Protein AF-A0A498T1Z6-F1 (afdb_monomer_lite)

Organism: Acanthocheilonema viteae (NCBI:txid6277)

Structure (mmCIF, N/CA/C/O backbone):
data_AF-A0A498T1Z6-F1
#
_entry.id   AF-A0A498T1Z6-F1
#
loop_
_atom_site.group_PDB
_atom_site.id
_atom_site.type_symbol
_atom_site.label_atom_id
_atom_site.label_alt_id
_atom_site.label_comp_id
_atom_site.label_asym_id
_atom_site.label_entity_id
_atom_site.label_seq_id
_atom_site.pdbx_PDB_ins_code
_atom_site.Cartn_x
_atom_site.Cartn_y
_atom_site.Cartn_z
_atom_site.occupancy
_atom_site.B_iso_or_equiv
_atom_site.auth_seq_id
_atom_site.auth_comp_id
_atom_site.auth_asym_id
_atom_site.auth_atom_id
_atom_site.pdbx_PDB_model_num
ATOM 1 N N . ALA A 1 1 ? -1.050 4.662 -29.298 1.00 38.91 1 ALA A N 1
ATOM 2 C CA . ALA A 1 1 ? -0.329 4.374 -28.046 1.00 38.91 1 ALA A CA 1
ATOM 3 C C . ALA A 1 1 ? -1.275 4.683 -26.899 1.00 38.91 1 ALA A C 1
ATOM 5 O O . ALA A 1 1 ? -1.554 5.849 -26.652 1.00 38.91 1 ALA A O 1
ATOM 6 N N . VAL A 1 2 ? -1.874 3.656 -26.298 1.00 30.58 2 VAL A N 1
ATOM 7 C CA . VAL A 1 2 ? -2.675 3.833 -25.085 1.00 30.58 2 VAL A CA 1
ATOM 8 C C . VAL A 1 2 ? -1.657 3.985 -23.963 1.00 30.58 2 VAL A C 1
ATOM 10 O O . VAL A 1 2 ? -1.016 3.013 -23.581 1.00 30.58 2 VAL A O 1
ATOM 13 N N . PHE A 1 3 ? -1.432 5.218 -23.514 1.00 39.28 3 PHE A N 1
ATOM 14 C CA . PHE A 1 3 ? -0.739 5.463 -22.256 1.00 39.28 3 PHE A CA 1
ATOM 15 C C . PHE A 1 3 ? -1.687 4.975 -21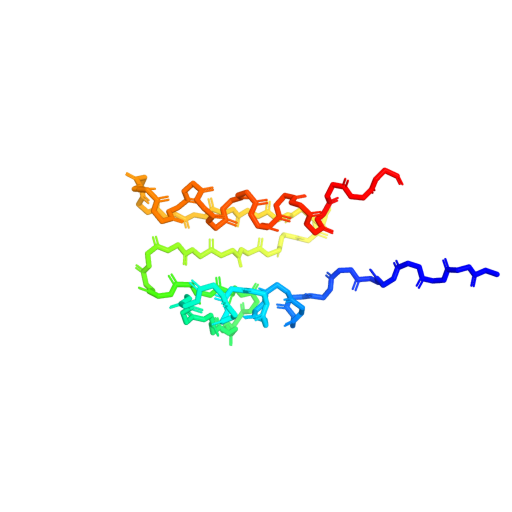.166 1.00 39.28 3 PHE A C 1
ATOM 17 O O . PHE A 1 3 ? -2.566 5.711 -20.720 1.00 39.28 3 PHE A O 1
ATOM 24 N N . VAL A 1 4 ? -1.594 3.689 -20.830 1.00 44.03 4 VAL A N 1
ATOM 25 C CA . VAL A 1 4 ? -2.266 3.138 -19.659 1.00 44.03 4 VAL A CA 1
ATOM 26 C C . VAL A 1 4 ? -1.559 3.774 -18.472 1.00 44.03 4 VAL A C 1
ATOM 28 O O . VAL A 1 4 ? -0.469 3.356 -18.104 1.00 44.03 4 VAL A O 1
ATOM 31 N N . ASN A 1 5 ? -2.139 4.895 -18.041 1.00 49.00 5 ASN A N 1
ATOM 32 C CA . ASN A 1 5 ? -1.883 5.690 -16.848 1.00 49.00 5 ASN A CA 1
ATOM 33 C C . ASN A 1 5 ? -0.680 5.195 -16.033 1.00 49.00 5 ASN A C 1
ATOM 35 O O . ASN A 1 5 ? -0.793 4.180 -15.350 1.00 49.00 5 ASN A O 1
ATOM 39 N N . ASP A 1 6 ? 0.453 5.909 -16.066 1.00 53.53 6 ASP A N 1
ATOM 40 C CA . ASP A 1 6 ? 1.517 5.705 -15.081 1.00 53.53 6 ASP A CA 1
ATOM 41 C C . ASP A 1 6 ? 0.857 5.681 -13.698 1.00 53.53 6 ASP A C 1
ATOM 43 O O . ASP A 1 6 ? 0.264 6.698 -13.323 1.00 53.53 6 ASP A O 1
ATOM 47 N N . PRO A 1 7 ? 0.876 4.560 -12.954 1.00 56.25 7 PRO A N 1
ATOM 48 C CA . PRO A 1 7 ? 0.105 4.445 -11.728 1.00 56.25 7 PRO A CA 1
ATOM 49 C C . PRO A 1 7 ? 0.669 5.435 -10.709 1.00 56.25 7 PRO A C 1
ATOM 51 O O . PRO A 1 7 ? 1.693 5.213 -10.054 1.00 56.25 7 PRO A O 1
ATOM 54 N N . LYS A 1 8 ? 0.029 6.604 -10.633 1.00 67.88 8 LYS A N 1
ATOM 55 C CA . LYS A 1 8 ? 0.427 7.683 -9.741 1.00 67.88 8 LYS A CA 1
ATOM 56 C C . LYS A 1 8 ? -0.076 7.346 -8.349 1.00 67.88 8 LYS A C 1
ATOM 58 O O . LYS A 1 8 ? -1.203 6.899 -8.157 1.00 67.88 8 LYS A O 1
ATOM 63 N N . LEU A 1 9 ? 0.739 7.670 -7.348 1.00 72.44 9 LEU A N 1
ATOM 64 C CA . LEU A 1 9 ? 0.328 7.650 -5.939 1.00 72.44 9 LEU A CA 1
ATOM 65 C C . LEU A 1 9 ? -0.963 8.454 -5.702 1.00 72.44 9 LEU A C 1
ATOM 67 O O . LEU A 1 9 ? -1.724 8.142 -4.793 1.00 72.44 9 LEU A O 1
ATOM 71 N N . SER A 1 10 ? -1.223 9.457 -6.544 1.00 73.88 10 SER A N 1
ATOM 72 C CA . SER A 1 10 ? -2.453 10.247 -6.571 1.00 73.88 10 SER A CA 1
ATOM 73 C C . SER A 1 10 ? -3.709 9.409 -6.841 1.00 73.88 10 SER A C 1
ATOM 75 O O . SER A 1 10 ? -4.696 9.578 -6.130 1.00 73.88 10 SER A O 1
ATOM 77 N N . ASP A 1 11 ? -3.671 8.487 -7.806 1.00 79.12 11 ASP A N 1
ATOM 78 C CA . ASP A 1 11 ? -4.797 7.594 -8.109 1.00 79.12 11 ASP A CA 1
ATOM 79 C C . ASP A 1 11 ? -5.046 6.628 -6.956 1.00 79.12 11 ASP A C 1
ATOM 81 O O . ASP A 1 11 ? -6.174 6.480 -6.495 1.00 79.12 11 ASP A O 1
ATOM 85 N N . VAL A 1 12 ? -3.974 6.035 -6.420 1.00 78.12 12 VAL A N 1
ATOM 86 C CA . VAL A 1 12 ? -4.050 5.150 -5.247 1.00 78.12 12 VAL A CA 1
ATOM 87 C C . VAL A 1 12 ? -4.669 5.891 -4.059 1.00 78.12 12 VAL A C 1
ATOM 89 O O . VAL A 1 12 ? -5.572 5.370 -3.409 1.00 78.12 12 VAL A O 1
ATOM 92 N N . LYS A 1 13 ? -4.253 7.140 -3.811 1.00 83.56 13 LYS A N 1
ATOM 93 C CA . LYS A 1 13 ? -4.840 8.006 -2.780 1.00 83.56 13 LYS A CA 1
ATOM 94 C C . LYS A 1 13 ? -6.342 8.212 -2.996 1.00 83.56 13 LYS A C 1
ATOM 96 O O . LYS A 1 13 ? -7.100 8.129 -2.032 1.00 83.56 13 LYS A O 1
ATOM 101 N N . GLN A 1 14 ? -6.769 8.490 -4.227 1.00 83.44 14 GLN A N 1
ATOM 102 C CA . GLN A 1 14 ? -8.179 8.711 -4.546 1.00 83.44 14 GLN A CA 1
ATOM 103 C C . GLN A 1 14 ? -9.005 7.428 -4.398 1.00 83.44 14 GLN A C 1
ATOM 105 O O . GLN A 1 14 ? -10.106 7.474 -3.851 1.00 83.44 14 GLN A O 1
ATOM 110 N N . LEU A 1 15 ? -8.465 6.280 -4.813 1.00 83.31 15 LEU A N 1
ATOM 111 C CA . LEU A 1 15 ? -9.128 4.984 -4.674 1.00 83.31 15 LEU A CA 1
ATOM 112 C C . LEU A 1 15 ? -9.309 4.607 -3.201 1.00 83.31 15 LEU A C 1
ATOM 114 O O . LEU A 1 15 ? -10.388 4.186 -2.788 1.00 83.31 15 LEU A O 1
ATOM 118 N N . LEU A 1 16 ? -8.268 4.819 -2.396 1.00 84.19 16 LEU A N 1
ATOM 119 C CA . LEU A 1 16 ? -8.316 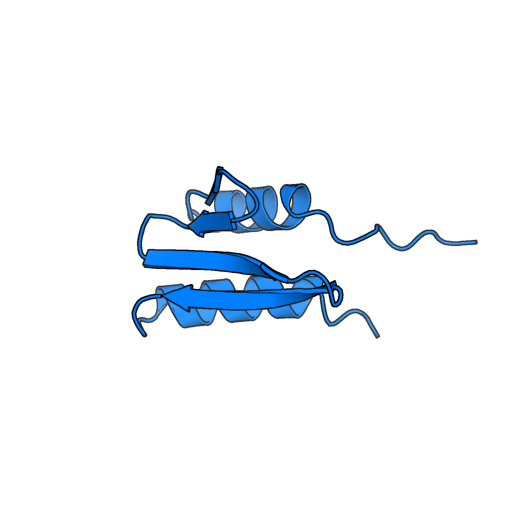4.629 -0.950 1.00 84.19 16 LEU A CA 1
ATOM 120 C C . LEU A 1 16 ? -9.358 5.550 -0.309 1.00 84.19 16 LEU A C 1
ATOM 122 O O . LEU A 1 16 ? -10.204 5.064 0.438 1.00 84.19 16 LEU A O 1
ATOM 126 N N . ALA A 1 17 ? -9.373 6.835 -0.677 1.00 85.69 17 ALA A N 1
ATOM 127 C CA . ALA A 1 17 ? -10.373 7.791 -0.201 1.00 85.69 17 ALA A CA 1
ATOM 128 C C . ALA A 1 17 ? -11.802 7.365 -0.572 1.00 85.69 17 ALA A C 1
ATOM 130 O O . ALA A 1 17 ? -12.700 7.448 0.263 1.00 85.69 17 ALA A O 1
ATOM 131 N N . SER A 1 18 ? -12.001 6.836 -1.784 1.00 86.12 18 SER A N 1
ATOM 132 C CA . SER A 1 18 ? -13.290 6.299 -2.237 1.00 86.12 18 SER A CA 1
ATOM 133 C C . SER A 1 18 ? -13.732 5.048 -1.469 1.00 86.12 18 SER A C 1
ATOM 135 O O . SER A 1 18 ? -14.928 4.793 -1.375 1.00 86.12 18 SER A O 1
ATOM 137 N N . ASN A 1 19 ? -12.794 4.278 -0.917 1.00 84.25 19 ASN A N 1
ATOM 138 C CA . ASN A 1 19 ? -13.070 3.131 -0.047 1.00 84.25 19 ASN A CA 1
ATOM 139 C C . ASN A 1 19 ? -13.234 3.534 1.434 1.00 84.25 19 ASN A C 1
ATOM 141 O O . ASN A 1 19 ? -13.410 2.670 2.288 1.00 84.25 19 ASN A O 1
ATOM 145 N N . GLY A 1 20 ? -13.170 4.834 1.751 1.00 86.31 20 GLY A N 1
ATOM 146 C CA . GLY A 1 20 ? -13.267 5.358 3.116 1.00 86.31 20 GLY A CA 1
ATOM 147 C C . GLY A 1 20 ? -11.934 5.432 3.867 1.00 86.31 20 GLY A C 1
ATOM 148 O O . GLY A 1 20 ? -11.910 5.797 5.041 1.00 86.31 20 GLY A O 1
ATOM 149 N N . PHE A 1 21 ? -10.812 5.134 3.208 1.00 87.69 21 PHE A N 1
ATOM 150 C CA . PHE A 1 21 ? -9.480 5.234 3.795 1.00 87.69 21 PHE A CA 1
ATOM 151 C C . PHE A 1 21 ? -8.855 6.602 3.532 1.00 87.69 21 PHE A C 1
ATOM 153 O O . PHE A 1 21 ? -8.677 7.029 2.392 1.00 87.69 21 PHE A O 1
ATOM 160 N N . ARG A 1 22 ? -8.426 7.290 4.590 1.00 86.69 22 ARG A N 1
ATOM 161 C CA . ARG A 1 22 ? -7.711 8.559 4.445 1.00 86.69 22 ARG A CA 1
ATOM 162 C C . ARG A 1 22 ? -6.257 8.308 4.055 1.00 86.69 22 ARG A C 1
ATOM 164 O O . ARG A 1 22 ? -5.498 7.799 4.868 1.00 86.69 22 ARG A O 1
ATOM 171 N N . ALA A 1 23 ? -5.862 8.702 2.847 1.00 86.69 23 ALA A N 1
ATOM 172 C CA . ALA A 1 23 ? -4.486 8.582 2.373 1.00 86.69 23 ALA A CA 1
ATOM 173 C C . ALA A 1 23 ? -3.784 9.950 2.258 1.00 86.69 23 ALA A C 1
ATOM 175 O O . ALA A 1 23 ? -4.322 10.892 1.673 1.00 86.69 23 ALA A O 1
ATOM 176 N N . GLU A 1 24 ? -2.573 10.069 2.793 1.00 88.25 24 GLU A N 1
ATOM 177 C CA . GLU A 1 24 ? -1.781 11.300 2.833 1.00 88.25 24 GLU A CA 1
ATOM 178 C C . GLU A 1 24 ? -0.357 11.042 2.342 1.00 88.25 24 GLU A C 1
ATOM 180 O O . GLU A 1 24 ? 0.305 10.112 2.784 1.00 88.25 24 GLU A O 1
ATOM 185 N N . PHE A 1 25 ? 0.117 11.847 1.392 1.00 84.94 25 PHE A N 1
ATOM 186 C CA . PHE A 1 25 ? 1.466 11.704 0.855 1.00 84.94 25 PHE A CA 1
ATOM 187 C C . PHE A 1 25 ? 2.423 12.609 1.625 1.00 84.94 25 PHE A C 1
ATOM 189 O O . PHE A 1 25 ? 2.224 13.823 1.656 1.00 84.94 25 PHE A O 1
ATOM 196 N N . SER A 1 26 ? 3.457 12.021 2.217 1.00 83.94 26 SER A N 1
ATOM 197 C CA . SER A 1 26 ? 4.457 12.708 3.026 1.00 83.94 26 SER A CA 1
ATOM 198 C C . SER A 1 26 ? 5.844 12.124 2.756 1.00 83.94 26 SER A C 1
ATOM 200 O O . SER A 1 26 ? 6.054 10.918 2.860 1.00 83.94 26 SER A O 1
ATOM 202 N N . SER A 1 27 ? 6.791 12.978 2.359 1.00 81.94 27 SER A N 1
ATOM 203 C CA . SER A 1 27 ? 8.207 12.626 2.142 1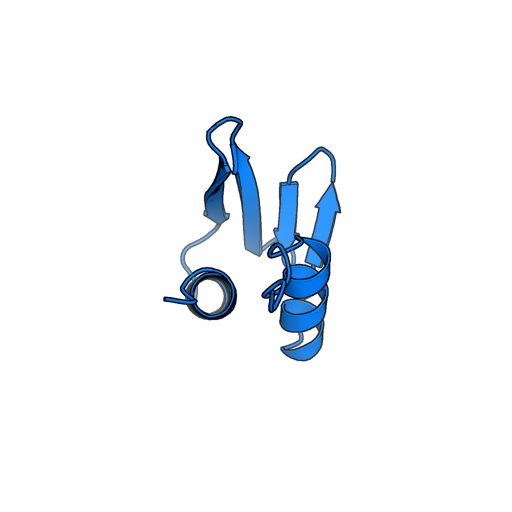.00 81.94 27 SER A CA 1
ATOM 204 C C . SER A 1 27 ? 8.462 11.381 1.272 1.00 81.94 27 SER A C 1
ATOM 206 O O . SER A 1 27 ? 9.383 10.615 1.539 1.00 81.94 27 SER A O 1
ATOM 208 N N . GLY A 1 28 ? 7.658 11.144 0.228 1.00 79.00 28 GLY A N 1
ATOM 209 C CA . GLY A 1 28 ? 7.817 9.959 -0.634 1.00 79.00 28 GLY A CA 1
ATOM 210 C C . GLY A 1 28 ? 7.068 8.707 -0.160 1.00 79.00 28 GLY A C 1
ATOM 211 O O . GLY A 1 28 ? 7.144 7.663 -0.812 1.00 79.00 28 GLY A O 1
ATOM 212 N N . VAL A 1 29 ? 6.323 8.812 0.941 1.00 85.69 29 VAL A N 1
ATOM 213 C CA . VAL A 1 29 ? 5.529 7.739 1.544 1.00 85.69 29 VAL A CA 1
ATOM 214 C C . VAL A 1 29 ? 4.054 8.146 1.568 1.00 85.69 29 VAL A C 1
ATOM 216 O O . VAL A 1 29 ? 3.704 9.260 1.943 1.00 85.69 29 VAL A O 1
ATOM 219 N N . LEU A 1 30 ? 3.163 7.254 1.151 1.00 87.12 30 LEU A N 1
ATOM 220 C CA . LEU A 1 30 ? 1.717 7.410 1.244 1.00 87.12 30 LEU A CA 1
ATOM 221 C C . LEU A 1 30 ? 1.221 6.732 2.518 1.00 87.12 30 LEU A C 1
ATOM 223 O O . LEU A 1 30 ? 1.222 5.512 2.606 1.00 87.12 30 LEU A O 1
ATOM 227 N N . TYR A 1 31 ? 0.787 7.509 3.495 1.00 87.81 31 TYR A N 1
ATOM 228 C CA . TYR A 1 31 ? 0.227 7.032 4.752 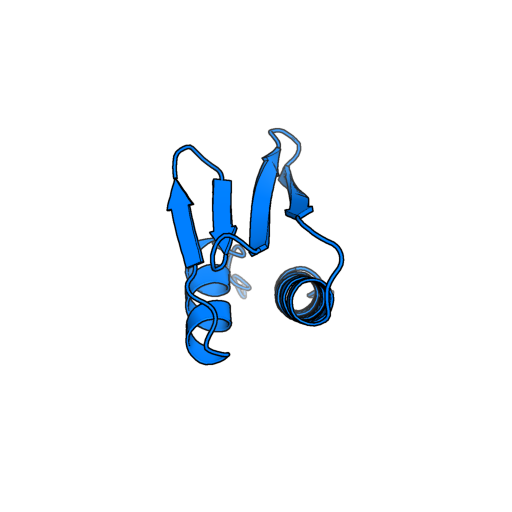1.00 87.81 31 TYR A CA 1
ATOM 229 C C . TYR A 1 31 ? -1.277 6.850 4.622 1.00 87.81 31 TYR A C 1
ATOM 231 O O . TYR A 1 31 ? -1.967 7.760 4.183 1.00 87.81 31 TYR A O 1
ATOM 239 N N . ILE A 1 32 ? -1.792 5.695 5.026 1.00 89.50 32 ILE A N 1
ATOM 240 C CA . ILE A 1 32 ? -3.204 5.339 4.972 1.00 89.50 32 ILE A CA 1
ATOM 241 C C . ILE A 1 32 ? -3.722 5.175 6.395 1.00 89.50 32 ILE A C 1
ATOM 243 O O . ILE A 1 32 ? -3.433 4.182 7.062 1.00 89.50 32 ILE A O 1
ATOM 247 N N . ASN A 1 33 ? -4.496 6.160 6.846 1.00 84.94 33 ASN A N 1
ATOM 248 C CA . ASN A 1 33 ? -5.246 6.175 8.101 1.00 84.94 33 ASN A CA 1
ATOM 249 C C . ASN A 1 33 ? -4.411 5.833 9.353 1.00 84.94 33 ASN A C 1
ATOM 251 O O . ASN A 1 33 ? -4.950 5.317 10.324 1.00 84.94 33 ASN A O 1
ATOM 255 N N . ASN A 1 34 ? -3.090 6.056 9.309 1.00 81.12 34 ASN A N 1
ATOM 256 C CA . ASN A 1 34 ? -2.109 5.590 10.301 1.00 81.12 34 ASN A CA 1
ATOM 257 C C . ASN A 1 34 ? -2.098 4.061 10.544 1.00 81.12 34 ASN A C 1
ATOM 259 O O . ASN A 1 34 ? -1.485 3.598 11.502 1.00 81.12 34 ASN A O 1
ATOM 263 N N . ILE A 1 35 ? -2.733 3.279 9.669 1.00 84.19 35 ILE A N 1
ATOM 264 C CA . ILE A 1 35 ? -2.807 1.812 9.730 1.00 84.19 35 ILE A CA 1
ATOM 265 C C . ILE A 1 35 ? -1.712 1.183 8.864 1.00 84.19 35 ILE A C 1
ATOM 267 O O . ILE A 1 35 ? -1.034 0.241 9.280 1.00 84.19 35 ILE A O 1
ATOM 271 N N . ALA A 1 36 ? -1.547 1.719 7.654 1.00 87.88 36 ALA A N 1
ATOM 272 C CA . ALA A 1 36 ? -0.558 1.273 6.686 1.00 87.88 36 ALA A CA 1
ATOM 273 C C . ALA A 1 36 ? 0.146 2.471 6.044 1.00 87.88 36 ALA A C 1
ATOM 275 O O . ALA A 1 36 ? -0.361 3.591 6.040 1.00 87.88 36 ALA A O 1
ATOM 276 N N . SER A 1 37 ? 1.316 2.237 5.480 1.00 88.56 37 SER A N 1
ATOM 277 C CA . SER A 1 37 ? 2.133 3.203 4.768 1.00 88.56 37 SER A CA 1
ATOM 278 C C . SER A 1 37 ? 2.755 2.536 3.547 1.00 88.56 37 SER A C 1
ATOM 280 O O . SER A 1 37 ? 3.236 1.410 3.597 1.00 88.56 37 SER A O 1
ATOM 282 N N . ILE A 1 38 ? 2.728 3.224 2.413 1.00 86.44 38 ILE A N 1
ATOM 283 C CA . ILE A 1 38 ? 3.235 2.731 1.137 1.00 86.44 38 ILE A CA 1
ATOM 284 C C . ILE A 1 38 ? 4.367 3.640 0.698 1.00 86.44 38 ILE A C 1
ATOM 286 O O . ILE A 1 38 ? 4.151 4.816 0.426 1.00 86.44 38 ILE A O 1
ATOM 290 N N . ARG A 1 39 ? 5.573 3.107 0.566 1.00 84.81 39 ARG A N 1
ATOM 291 C CA . ARG A 1 39 ? 6.731 3.841 0.038 1.00 84.81 39 ARG A CA 1
ATOM 292 C C . ARG A 1 39 ? 7.128 3.298 -1.323 1.00 84.81 39 ARG A C 1
ATOM 294 O O . ARG A 1 39 ? 7.062 2.092 -1.556 1.00 84.81 39 ARG A O 1
ATOM 301 N N . ARG A 1 40 ? 7.580 4.173 -2.216 1.00 78.81 40 ARG A N 1
ATOM 302 C CA . ARG A 1 40 ? 8.202 3.764 -3.480 1.00 78.81 40 ARG A CA 1
ATOM 303 C C . ARG A 1 40 ? 9.716 3.782 -3.298 1.00 78.81 40 ARG A C 1
ATOM 305 O O . ARG A 1 40 ? 10.277 4.818 -2.963 1.00 78.81 40 ARG A O 1
ATOM 312 N N . ASN A 1 41 ? 10.370 2.642 -3.493 1.00 76.56 41 ASN A N 1
ATOM 313 C CA . ASN A 1 41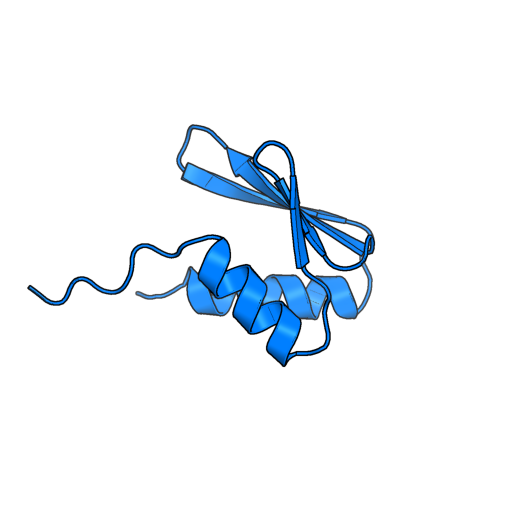 ? 11.830 2.575 -3.516 1.00 76.56 41 ASN A CA 1
ATOM 314 C C . ASN A 1 41 ? 12.376 3.028 -4.877 1.00 76.56 41 ASN A C 1
ATOM 316 O O . ASN A 1 41 ? 11.665 3.024 -5.882 1.00 76.56 41 ASN A O 1
ATOM 320 N N . GLU A 1 42 ? 13.668 3.353 -4.907 1.00 73.44 42 GLU A N 1
ATOM 321 C CA . GLU A 1 42 ? 14.389 3.838 -6.093 1.00 73.44 42 GLU A CA 1
ATOM 322 C C . GLU A 1 42 ? 14.322 2.858 -7.280 1.00 73.44 42 GLU A C 1
ATOM 324 O O . GLU A 1 42 ? 14.217 3.265 -8.430 1.00 73.44 42 GLU A O 1
ATOM 329 N N . ALA A 1 43 ? 14.226 1.554 -6.995 1.00 73.00 43 ALA A N 1
ATOM 330 C CA . ALA A 1 43 ? 14.001 0.496 -7.985 1.00 73.00 43 ALA A CA 1
ATOM 331 C C . ALA A 1 43 ? 12.572 0.469 -8.581 1.00 73.00 43 ALA A C 1
ATOM 333 O O . ALA A 1 43 ? 12.195 -0.498 -9.240 1.00 73.00 43 ALA A O 1
ATOM 334 N N . GLY A 1 44 ? 11.731 1.465 -8.284 1.00 70.56 44 GLY A N 1
ATOM 335 C CA . GLY A 1 44 ? 10.345 1.548 -8.750 1.00 70.56 44 GLY A CA 1
ATOM 336 C C . GLY A 1 44 ? 9.370 0.601 -8.045 1.00 70.56 44 GLY A C 1
ATOM 337 O O . GLY A 1 44 ? 8.200 0.562 -8.413 1.00 70.56 44 GLY A O 1
ATOM 338 N N . ARG A 1 45 ? 9.824 -0.141 -7.028 1.00 74.12 45 ARG A N 1
ATOM 339 C CA . ARG A 1 45 ? 9.001 -1.093 -6.267 1.00 74.12 45 ARG A CA 1
ATOM 340 C C . ARG A 1 45 ? 8.253 -0.398 -5.134 1.00 74.12 45 ARG A C 1
ATOM 342 O O . ARG A 1 45 ? 8.835 0.420 -4.422 1.00 74.12 45 ARG A O 1
ATOM 349 N N . PHE A 1 46 ? 6.995 -0.774 -4.935 1.00 76.44 46 PHE A N 1
ATOM 350 C CA . PHE A 1 46 ? 6.186 -0.322 -3.806 1.00 76.44 46 PHE A CA 1
ATOM 351 C C . PHE A 1 46 ? 6.387 -1.252 -2.611 1.00 76.44 46 PHE A C 1
ATOM 353 O O . PHE A 1 46 ? 6.377 -2.474 -2.752 1.00 76.44 46 PHE A O 1
ATOM 360 N N . HIS A 1 47 ? 6.587 -0.667 -1.437 1.00 80.81 47 HIS A N 1
ATOM 361 C CA . HIS A 1 47 ? 6.695 -1.380 -0.174 1.00 80.81 47 HIS A CA 1
ATOM 362 C C . HIS A 1 47 ? 5.556 -0.923 0.730 1.00 80.81 47 HIS A C 1
ATOM 364 O O . HIS A 1 47 ? 5.414 0.277 0.958 1.00 80.81 47 HIS A O 1
ATOM 370 N N . VAL A 1 48 ? 4.736 -1.867 1.190 1.00 84.12 48 VAL A N 1
ATOM 371 C CA . VAL A 1 48 ? 3.593 -1.601 2.068 1.00 84.12 48 VAL A CA 1
ATOM 372 C C . VAL A 1 48 ? 3.959 -2.055 3.475 1.00 84.12 48 VAL A C 1
ATOM 374 O O . VAL A 1 48 ? 4.067 -3.254 3.729 1.00 84.12 48 VAL A O 1
ATOM 377 N N . GLU A 1 49 ? 4.144 -1.101 4.374 1.00 83.94 49 GLU A N 1
ATOM 378 C CA . GLU A 1 49 ? 4.402 -1.316 5.796 1.00 83.94 49 GLU A CA 1
ATOM 379 C C . GLU A 1 49 ? 3.128 -1.013 6.589 1.00 83.94 49 GLU A C 1
ATOM 381 O O . GLU A 1 49 ? 2.310 -0.199 6.174 1.00 83.94 49 GLU A O 1
ATOM 386 N N . GLY A 1 50 ? 2.892 -1.690 7.707 1.00 82.50 50 GLY A N 1
ATOM 387 C CA . GLY A 1 50 ? 1.677 -1.468 8.488 1.00 82.50 50 GLY A CA 1
ATOM 388 C C . GLY A 1 50 ? 1.373 -2.594 9.457 1.00 82.50 50 GLY A C 1
ATOM 389 O O . GLY A 1 50 ? 2.025 -3.639 9.446 1.00 82.50 50 GLY A O 1
ATOM 390 N N . CYS A 1 51 ? 0.365 -2.373 10.297 1.00 79.44 51 CYS A N 1
ATOM 391 C CA . CYS A 1 51 ? -0.142 -3.415 11.180 1.00 79.44 51 CYS A CA 1
ATOM 392 C C . CYS A 1 51 ? -0.987 -4.407 10.369 1.00 79.44 51 CYS A C 1
ATOM 394 O O . CYS A 1 51 ? -1.809 -3.996 9.551 1.00 79.44 51 CYS A O 1
ATOM 396 N N . ALA A 1 52 ? -0.795 -5.710 10.582 1.00 75.81 52 ALA A N 1
ATOM 397 C CA . ALA A 1 52 ? -1.576 -6.737 9.903 1.00 75.81 52 ALA A CA 1
ATOM 398 C C . ALA A 1 52 ? -3.006 -6.774 10.469 1.00 75.81 52 ALA A C 1
ATOM 400 O O . ALA A 1 52 ? -3.277 -7.416 11.482 1.00 75.81 52 ALA A O 1
ATOM 401 N N . CYS A 1 53 ? -3.921 -6.076 9.805 1.00 82.75 53 CYS A N 1
ATOM 402 C CA . CYS A 1 53 ? -5.346 -6.025 10.124 1.00 82.75 53 CYS A CA 1
ATOM 403 C C . CYS A 1 53 ? -6.192 -6.133 8.845 1.00 82.75 53 CYS A C 1
ATOM 405 O O . CYS A 1 53 ? -5.662 -6.077 7.735 1.00 82.75 53 CYS A O 1
ATOM 407 N N . GLU A 1 54 ? -7.510 -6.299 8.973 1.00 85.31 54 GLU A N 1
ATOM 408 C CA . GLU A 1 54 ? -8.415 -6.395 7.812 1.00 85.31 54 GLU A CA 1
ATOM 409 C C . GLU A 1 54 ? -8.251 -5.228 6.830 1.00 85.31 54 GLU A C 1
ATOM 411 O O . GLU A 1 54 ? -8.233 -5.431 5.615 1.00 85.31 54 GLU A O 1
ATOM 416 N N . ASP A 1 55 ? -8.059 -4.016 7.347 1.00 84.88 55 ASP A N 1
ATOM 417 C CA . ASP A 1 55 ? -7.848 -2.829 6.524 1.00 84.88 55 ASP A CA 1
ATOM 418 C C . ASP A 1 55 ? -6.538 -2.897 5.732 1.00 84.88 55 ASP A C 1
ATOM 420 O O . ASP A 1 55 ? -6.515 -2.518 4.564 1.00 84.88 55 ASP A O 1
ATOM 424 N N . TYR A 1 56 ? -5.466 -3.462 6.301 1.00 86.44 56 TYR A N 1
ATOM 425 C CA . TYR A 1 56 ? -4.213 -3.687 5.574 1.00 86.44 56 TYR A CA 1
ATOM 426 C C . TYR A 1 56 ? -4.419 -4.600 4.362 1.00 86.44 56 TYR A C 1
ATOM 428 O O . TYR A 1 56 ? -3.916 -4.305 3.277 1.00 86.44 56 TYR A O 1
ATOM 436 N N . TYR A 1 57 ? -5.184 -5.686 4.514 1.00 85.44 57 TYR A N 1
ATOM 437 C CA . TYR A 1 57 ? -5.477 -6.587 3.398 1.00 85.44 57 TYR A CA 1
ATOM 438 C C . TYR A 1 57 ? -6.284 -5.889 2.300 1.00 85.44 57 TYR A C 1
ATOM 440 O O . TYR A 1 57 ? -5.945 -6.048 1.129 1.00 85.44 57 TYR A O 1
ATOM 448 N N . LYS A 1 58 ? -7.273 -5.060 2.664 1.00 86.62 58 LYS A N 1
ATOM 449 C CA . LYS A 1 58 ? -8.041 -4.242 1.706 1.00 86.62 58 LYS A CA 1
ATOM 450 C C . LYS A 1 58 ? -7.156 -3.236 0.974 1.00 86.62 58 LYS A C 1
ATOM 452 O O . LYS A 1 58 ? -7.220 -3.135 -0.246 1.00 86.62 58 LYS A O 1
ATOM 457 N N . ILE A 1 59 ? -6.300 -2.521 1.704 1.00 84.56 59 ILE A N 1
ATOM 458 C CA . ILE A 1 59 ? -5.350 -1.555 1.134 1.00 84.56 59 ILE A CA 1
ATOM 459 C C . ILE A 1 59 ? -4.403 -2.262 0.164 1.00 84.56 59 ILE A C 1
ATOM 461 O O . ILE A 1 59 ? -4.190 -1.779 -0.946 1.00 84.56 59 ILE A O 1
ATOM 465 N N . ARG A 1 60 ? -3.860 -3.421 0.554 1.00 83.31 60 ARG A N 1
ATOM 466 C CA . ARG A 1 60 ? -2.987 -4.223 -0.305 1.00 83.31 60 ARG A CA 1
ATOM 467 C C . ARG A 1 60 ? -3.709 -4.657 -1.576 1.00 83.31 60 ARG A C 1
ATOM 469 O O . ARG A 1 60 ? -3.119 -4.536 -2.639 1.00 83.31 60 ARG A O 1
ATOM 476 N N . ASP A 1 61 ? -4.946 -5.130 -1.471 1.00 84.88 61 ASP A N 1
ATOM 477 C CA . ASP A 1 61 ? -5.748 -5.568 -2.617 1.00 84.88 61 ASP A CA 1
ATOM 478 C C . ASP A 1 61 ? -6.019 -4.418 -3.599 1.00 84.88 61 ASP A C 1
ATOM 480 O O . ASP A 1 61 ? -5.715 -4.533 -4.781 1.00 84.88 61 ASP A O 1
ATOM 484 N N . ILE A 1 62 ? -6.437 -3.255 -3.088 1.00 81.50 62 ILE A N 1
ATOM 485 C CA . ILE A 1 62 ? -6.637 -2.010 -3.851 1.00 81.50 62 ILE A CA 1
ATOM 486 C C . ILE A 1 62 ? -5.369 -1.594 -4.608 1.00 81.50 62 ILE A C 1
ATOM 488 O O . ILE A 1 62 ? -5.407 -1.242 -5.789 1.00 81.50 62 ILE A O 1
ATOM 492 N N . VAL A 1 63 ? -4.236 -1.610 -3.909 1.00 77.44 63 VAL A N 1
ATOM 493 C CA . VAL A 1 63 ? -2.930 -1.254 -4.468 1.00 77.44 63 VAL A CA 1
ATOM 494 C C . VAL A 1 63 ? -2.558 -2.262 -5.549 1.00 77.44 63 VAL A C 1
ATOM 496 O O . VAL A 1 63 ? -2.288 -1.868 -6.680 1.00 77.44 63 VAL A O 1
ATOM 499 N N . TYR A 1 64 ? -2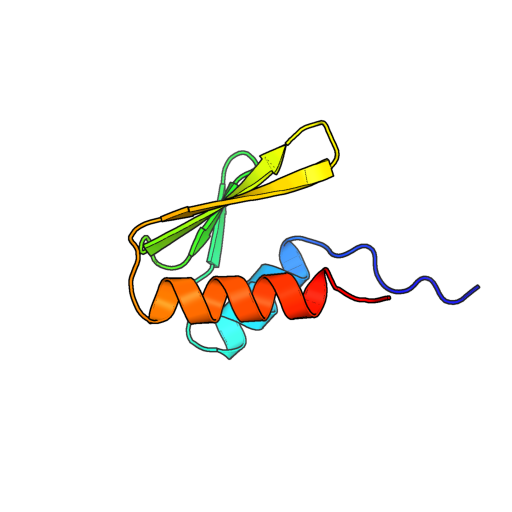.613 -3.558 -5.243 1.00 76.12 64 TYR A N 1
ATOM 500 C CA . TYR A 1 64 ? -2.348 -4.607 -6.222 1.00 76.12 64 TYR A CA 1
ATOM 501 C C . TYR A 1 64 ? -3.270 -4.499 -7.437 1.00 76.12 64 TYR A C 1
ATOM 503 O O . TYR A 1 64 ? -2.767 -4.621 -8.540 1.00 76.12 64 TYR A O 1
ATOM 511 N N . ALA A 1 65 ? -4.556 -4.189 -7.287 1.00 75.38 65 ALA A N 1
ATOM 512 C CA . ALA A 1 65 ? -5.478 -4.031 -8.411 1.00 75.38 65 ALA A CA 1
ATOM 513 C C . ALA A 1 65 ? -5.060 -2.909 -9.383 1.00 75.38 65 ALA A C 1
ATOM 515 O O . ALA A 1 65 ? -5.198 -3.071 -10.591 1.00 75.38 65 ALA A O 1
ATOM 516 N N . GLN A 1 66 ? -4.503 -1.801 -8.877 1.00 68.88 66 GLN A N 1
ATOM 517 C CA . GLN A 1 66 ? -3.992 -0.702 -9.713 1.00 68.88 66 GLN A CA 1
ATOM 518 C C . GLN A 1 66 ? -2.609 -0.980 -10.326 1.00 68.88 66 GLN A C 1
ATOM 520 O O . GLN A 1 66 ? -2.298 -0.445 -11.387 1.00 68.88 66 GLN A O 1
ATOM 525 N N . PHE A 1 67 ? -1.762 -1.780 -9.670 1.00 65.38 67 PHE A N 1
ATOM 526 C CA . PHE A 1 67 ? -0.407 -2.094 -10.155 1.00 65.38 67 PHE A CA 1
ATOM 527 C C . PHE A 1 67 ? -0.313 -3.418 -10.931 1.00 65.38 67 PHE A C 1
ATOM 529 O O . PHE A 1 67 ? 0.649 -3.613 -11.668 1.00 65.38 67 PHE A O 1
ATOM 536 N N . ALA A 1 68 ? -1.290 -4.316 -10.795 1.00 51.03 68 ALA A N 1
ATOM 537 C CA . ALA A 1 68 ? -1.386 -5.596 -11.497 1.00 51.03 68 ALA A CA 1
ATOM 538 C C . ALA A 1 68 ? -2.146 -5.467 -12.827 1.00 51.03 68 ALA A C 1
ATOM 540 O O . ALA A 1 68 ? -2.896 -6.363 -13.214 1.00 51.03 68 ALA A O 1
ATOM 541 N N . VAL A 1 69 ? -1.964 -4.350 -13.532 1.00 44.97 69 VAL A N 1
ATOM 542 C CA . VAL A 1 69 ? -2.379 -4.263 -14.932 1.00 44.97 69 VAL A CA 1
ATOM 543 C C . VAL A 1 69 ? -1.333 -5.017 -15.761 1.00 44.97 69 VAL A C 1
ATOM 545 O O . VAL A 1 69 ? -0.181 -4.594 -15.836 1.00 44.97 69 VAL A O 1
ATOM 548 N N . VAL A 1 70 ? -1.751 -6.180 -16.280 1.00 40.19 70 VAL A N 1
ATOM 549 C CA . VAL A 1 70 ? -1.045 -7.066 -17.231 1.00 40.19 70 VAL A CA 1
ATOM 550 C C . VAL A 1 70 ? -0.701 -6.359 -18.537 1.00 40.19 70 VAL A C 1
ATOM 552 O O . VAL A 1 70 ? -1.560 -5.595 -19.033 1.00 40.19 70 VAL A O 1
#

pLDDT: mean 76.31, std 14.18, range [30.58, 89.5]

Radius of gyration: 11.84 Å; chains: 1; bounding box: 28×20×39 Å

InterPro domains:
  IPR025069 Cleavage and polyadenylation specificity factor 2, C-terminal [PF13299] (2-67)
  IPR027075 Cleavage and polyadenylation specificity factor subunit 2 [PTHR45922] (1-70)

Foldseek 3Di:
DPPPDPLDVVVLQVLCVVVVWHWDDDPQWIQTNVAWIWHQDPVRDIDIDGDPDPVSVVSVVSVCVSVVPD

Secondary structure (DSSP, 8-state):
--------HHHHHHHHHHTT--EEEETTEEEETTTEEEEE-TTS-EEEEE--SHHHHHHHHHHHHHH---

Sequence (70 aa):
AVFVNDPKLSDVKQLLASNGFRAEFSSGVLYINNIASIRRNEAGRFHVEGCACEDYYKIRDIVYAQFAVV